Protein AF-A0A2S9FRX9-F1 (afdb_monomer)

Mean predicted aligned error: 2.46 Å

Nearest PDB structures (foldseek):
  6zzs-assembly2_F-2  TM=9.683E-01  e=1.491E-08  Acinetobacter baumannii
  3m1a-assembly1_C  TM=9.583E-01  e=2.239E-08  Streptomyces avermitilis
  2ztu-assembly1_C  TM=9.570E-01  e=1.306E-07  Pseudomonas fragi
  2ztv-assembly1_D  TM=9.557E-01  e=1.306E-07  Pseudomonas fragi
  3s55-assembly2_G  TM=9.560E-01  e=3.865E-07  Mycobacteroides abscessus ATCC 19977

Secondary structure (DSSP, 8-state):
-HHHHHHHHS--SEEEE-------S-GGGS-HHHHHHHHIIIIIHHHHHHHHHHHHHHHHT--EEEE---GGGTS--TT-HHHHHHHHHHHHH-

Solvent-accessible surface area (backbone atoms only — not comparable to full-atom values): 5423 Å² total; per-residue (Å²): 108,59,71,60,45,30,72,73,67,78,47,63,63,66,48,73,44,66,70,65,72,82,57,79,52,57,85,87,72,56,57,69,69,56,56,51,52,42,39,44,44,42,33,53,45,46,53,52,51,48,67,63,45,46,62,62,19,58,76,68,74,50,63,45,81,45,76,66,63,50,74,38,28,80,41,87,41,92,40,22,60,72,39,15,52,29,21,32,53,42,58,75,75,107

Foldseek 3Di:
DQVVCCVVVVAAQEAELPWADFFFADPVPDDPVVLVVRLCGLPVVLVVVCVSRVVRCVVVVHHYYHRDADVLLVDPDHRGNSNSVSRVNVVVVD

Sequence (94 aa):
AVRKAEKHFGGIDVLVNNAGRGWYGSIEGMADADVRAMFDLNFFAVLSVVRAALPGMRARGNGWIINMSSVAGMRGITGFGYYSATKFAVEAVT

pLDDT: mean 96.98, std 1.74, range [90.12, 98.69]

Structure (mmCIF, N/CA/C/O backbone):
data_AF-A0A2S9FRX9-F1
#
_entry.id   AF-A0A2S9FRX9-F1
#
loop_
_atom_site.group_PDB
_atom_site.id
_atom_site.type_symbol
_atom_site.label_atom_id
_atom_site.label_alt_id
_atom_site.label_comp_id
_atom_site.label_asym_id
_atom_site.label_entity_id
_atom_site.label_seq_id
_atom_site.pdbx_PDB_ins_code
_atom_site.Cartn_x
_atom_site.Cartn_y
_atom_site.Cartn_z
_atom_site.occupancy
_atom_site.B_iso_or_equiv
_atom_site.auth_seq_id
_atom_site.auth_comp_id
_atom_site.auth_asym_id
_atom_site.auth_atom_id
_atom_site.pdbx_PDB_model_num
ATOM 1 N N . ALA A 1 1 ? -14.889 -5.469 4.000 1.00 91.38 1 ALA A N 1
ATOM 2 C CA . ALA A 1 1 ? -14.081 -6.204 4.995 1.00 91.38 1 ALA A CA 1
ATOM 3 C C . ALA A 1 1 ? -14.077 -5.507 6.357 1.00 91.38 1 ALA A C 1
ATOM 5 O O . ALA A 1 1 ? -14.614 -6.095 7.283 1.00 91.38 1 ALA A O 1
ATOM 6 N N . VAL A 1 2 ? -13.595 -4.258 6.468 1.00 97.12 2 VAL A N 1
ATOM 7 C CA . VAL A 1 2 ? -13.494 -3.503 7.743 1.00 97.12 2 VAL A CA 1
ATOM 8 C C . VAL A 1 2 ? -14.765 -3.554 8.597 1.00 97.12 2 VAL A C 1
ATOM 10 O O . VAL A 1 2 ? -14.732 -4.142 9.667 1.00 97.12 2 VAL A O 1
ATOM 13 N N . ARG A 1 3 ? -15.917 -3.091 8.083 1.00 96.75 3 ARG A N 1
ATOM 14 C CA . ARG A 1 3 ? -17.191 -3.138 8.834 1.00 96.75 3 ARG A CA 1
ATOM 15 C C . ARG A 1 3 ? -17.564 -4.532 9.350 1.00 96.75 3 ARG A C 1
ATOM 17 O O . ARG A 1 3 ? -18.167 -4.665 10.406 1.00 96.75 3 ARG A O 1
ATOM 24 N N . LYS A 1 4 ? -17.245 -5.581 8.581 1.00 98.00 4 LYS A N 1
ATOM 25 C CA . LYS A 1 4 ? -17.515 -6.969 8.981 1.00 98.00 4 LYS A CA 1
ATOM 26 C C . LYS A 1 4 ? -16.602 -7.377 10.140 1.00 98.00 4 LYS A C 1
ATOM 28 O O . LYS A 1 4 ? -17.088 -8.002 11.072 1.00 98.00 4 LYS A O 1
ATOM 33 N N . ALA A 1 5 ? -15.322 -7.006 10.079 1.00 97.44 5 ALA A N 1
ATOM 34 C CA . ALA A 1 5 ? -14.369 -7.239 11.159 1.00 97.44 5 ALA A CA 1
ATOM 35 C C . ALA A 1 5 ? -14.770 -6.468 12.424 1.00 97.44 5 ALA A C 1
ATOM 37 O O . ALA A 1 5 ? -14.899 -7.078 13.475 1.00 97.44 5 ALA A O 1
ATOM 38 N N . GLU A 1 6 ? -15.094 -5.179 12.314 1.00 97.06 6 GLU A N 1
ATOM 39 C CA . GLU A 1 6 ? -15.542 -4.369 13.455 1.00 97.06 6 GLU A CA 1
ATOM 40 C C . GLU A 1 6 ? -16.818 -4.920 14.095 1.00 97.06 6 GLU A C 1
ATOM 42 O O . GLU A 1 6 ? -16.892 -5.031 15.313 1.00 97.06 6 GLU A O 1
ATOM 47 N N . LYS A 1 7 ? -17.809 -5.334 13.292 1.00 97.44 7 LYS A N 1
ATOM 48 C CA . LYS A 1 7 ? -19.037 -5.951 13.817 1.00 97.44 7 LYS A CA 1
ATOM 49 C C . LYS A 1 7 ? -18.758 -7.259 14.560 1.00 97.44 7 LYS A C 1
ATOM 51 O O . LYS A 1 7 ? -19.463 -7.576 15.510 1.00 97.44 7 LYS A O 1
ATOM 56 N N . HIS A 1 8 ? -17.796 -8.044 14.086 1.00 97.94 8 HIS A N 1
ATOM 57 C CA . HIS A 1 8 ? -17.514 -9.364 14.639 1.00 97.94 8 HIS A CA 1
ATOM 58 C C . HIS A 1 8 ? -16.597 -9.309 15.868 1.00 97.94 8 HIS A C 1
ATOM 60 O O . HIS A 1 8 ? -16.831 -10.037 16.824 1.00 97.94 8 HIS A O 1
ATOM 66 N N . PHE A 1 9 ? -15.586 -8.440 15.850 1.00 97.25 9 PHE A N 1
ATOM 67 C CA . PHE A 1 9 ? -14.547 -8.355 16.880 1.00 97.25 9 PHE A CA 1
ATOM 68 C C . PHE A 1 9 ? -14.705 -7.152 17.824 1.00 97.25 9 PHE A C 1
ATOM 70 O O . PHE A 1 9 ? -13.932 -7.010 18.762 1.00 97.25 9 PHE A O 1
ATOM 77 N N . GLY A 1 10 ? -15.675 -6.262 17.587 1.00 95.00 10 GLY A N 1
ATOM 78 C CA . GLY A 1 10 ? -15.869 -5.034 18.371 1.00 95.00 10 GLY A CA 1
ATOM 79 C C . GLY A 1 10 ? -14.919 -3.887 17.996 1.00 95.00 10 GLY A C 1
ATOM 80 O O . GLY A 1 10 ? -15.051 -2.778 18.510 1.00 95.00 10 GLY A O 1
ATOM 81 N N . GLY A 1 11 ? -13.985 -4.120 17.073 1.00 96.62 11 GLY A N 1
ATOM 82 C CA . GLY A 1 11 ? -13.025 -3.128 16.611 1.00 96.62 11 GLY A CA 1
ATOM 83 C C . GLY A 1 11 ? -11.896 -3.748 15.794 1.00 96.62 11 GLY A C 1
ATOM 84 O O . GLY A 1 11 ? -11.878 -4.949 15.537 1.00 96.62 11 GLY A O 1
ATOM 85 N N . ILE A 1 12 ? -10.965 -2.901 15.361 1.00 98.12 12 ILE A N 1
ATOM 86 C CA . ILE A 1 12 ? -9.688 -3.298 14.756 1.00 98.12 12 ILE A CA 1
ATOM 87 C C . ILE A 1 12 ? -8.603 -2.540 15.510 1.00 98.12 12 ILE A C 1
ATOM 89 O O . ILE A 1 12 ? -8.466 -1.331 15.319 1.00 98.12 12 ILE A O 1
ATOM 93 N N . ASP A 1 13 ? -7.862 -3.227 16.370 1.00 98.25 13 ASP A N 1
ATOM 94 C CA . ASP A 1 13 ? -6.806 -2.602 17.176 1.00 98.25 13 ASP A CA 1
ATOM 95 C C . A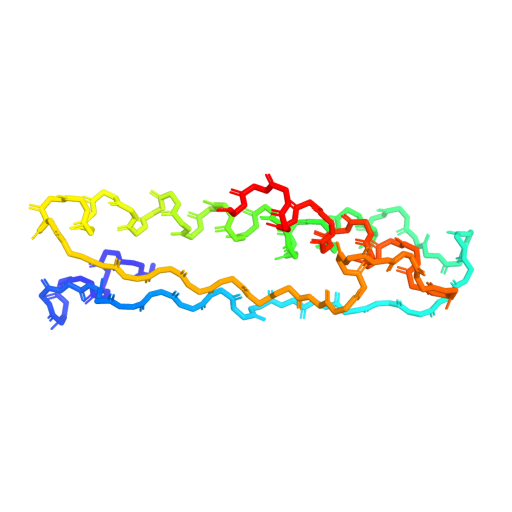SP A 1 13 ? -5.545 -2.327 16.357 1.00 98.25 13 ASP A C 1
ATOM 97 O O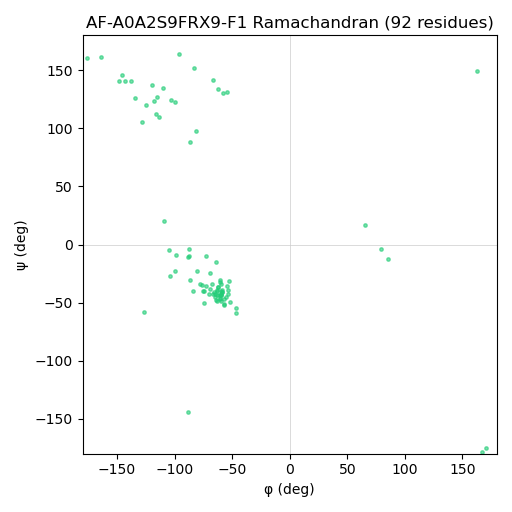 . ASP A 1 13 ? -4.879 -1.313 16.552 1.00 98.25 13 ASP A O 1
ATOM 101 N N . VAL A 1 14 ? -5.239 -3.205 15.400 1.00 98.44 14 VAL A N 1
ATOM 102 C CA . VAL A 1 14 ? -4.065 -3.089 14.534 1.00 98.44 14 VAL A CA 1
ATOM 103 C C . VAL A 1 14 ? -4.466 -3.361 13.090 1.00 98.44 14 VAL A C 1
ATOM 105 O O . VAL A 1 14 ? -5.040 -4.403 12.773 1.00 98.44 14 VAL A O 1
ATOM 108 N N . LEU A 1 15 ? -4.139 -2.428 12.201 1.00 98.50 15 LEU A N 1
ATOM 109 C CA . LEU A 1 15 ? -4.201 -2.611 10.758 1.00 98.50 15 LEU A CA 1
ATOM 110 C C . LEU A 1 15 ? -2.785 -2.821 10.221 1.00 98.50 15 LEU A C 1
ATOM 112 O O . LEU A 1 15 ? -1.930 -1.959 10.397 1.00 98.50 15 LEU A O 1
ATOM 116 N N . VAL A 1 16 ? -2.561 -3.924 9.507 1.00 98.50 16 VAL A N 1
ATOM 117 C CA . VAL A 1 16 ? -1.301 -4.181 8.798 1.00 98.50 16 VAL A CA 1
ATOM 118 C C . VAL A 1 16 ? -1.554 -4.173 7.293 1.00 98.50 16 VAL A C 1
ATOM 120 O O . VAL A 1 16 ? -2.174 -5.087 6.747 1.00 98.50 16 VAL A O 1
ATOM 123 N N . ASN A 1 17 ? -1.055 -3.149 6.605 1.00 98.31 17 ASN A N 1
ATOM 124 C CA . ASN A 1 17 ? -1.087 -3.060 5.150 1.00 98.31 17 ASN A CA 1
ATOM 125 C C . ASN A 1 17 ? 0.138 -3.770 4.566 1.00 98.31 17 ASN A C 1
ATOM 127 O O . ASN A 1 17 ? 1.184 -3.159 4.356 1.00 98.31 17 ASN A O 1
ATOM 131 N N . ASN A 1 18 ? 0.003 -5.077 4.333 1.00 97.88 18 ASN A N 1
ATOM 132 C CA . ASN A 1 18 ? 1.075 -5.926 3.801 1.00 97.88 18 ASN A CA 1
ATOM 133 C C . ASN A 1 18 ? 0.963 -6.212 2.295 1.00 97.88 18 ASN A C 1
ATOM 135 O O . ASN A 1 18 ? 1.954 -6.564 1.661 1.00 97.88 18 ASN A O 1
ATOM 139 N N . ALA A 1 19 ? -0.238 -6.106 1.719 1.00 97.56 19 ALA A N 1
ATOM 140 C CA . ALA A 1 19 ? -0.444 -6.424 0.312 1.00 97.56 19 ALA A CA 1
ATOM 141 C C . ALA A 1 19 ? 0.464 -5.559 -0.577 1.00 97.56 19 ALA A C 1
ATOM 143 O O . ALA A 1 19 ? 0.526 -4.339 -0.428 1.00 97.56 19 ALA A O 1
ATOM 144 N N . GLY A 1 20 ? 1.178 -6.207 -1.491 1.00 96.31 20 GLY A N 1
ATOM 145 C CA . GLY A 1 20 ? 2.087 -5.533 -2.397 1.00 96.31 20 GLY A CA 1
ATOM 146 C C . GLY A 1 20 ? 2.707 -6.498 -3.393 1.00 96.31 20 GLY A C 1
ATOM 147 O O . GLY A 1 20 ? 2.721 -7.713 -3.185 1.00 96.31 20 GLY A O 1
ATOM 148 N N . ARG A 1 21 ? 3.227 -5.950 -4.485 1.00 95.94 21 ARG A N 1
ATOM 149 C CA . ARG A 1 21 ? 3.945 -6.695 -5.515 1.00 95.94 21 ARG A CA 1
ATOM 150 C C . ARG A 1 21 ? 5.17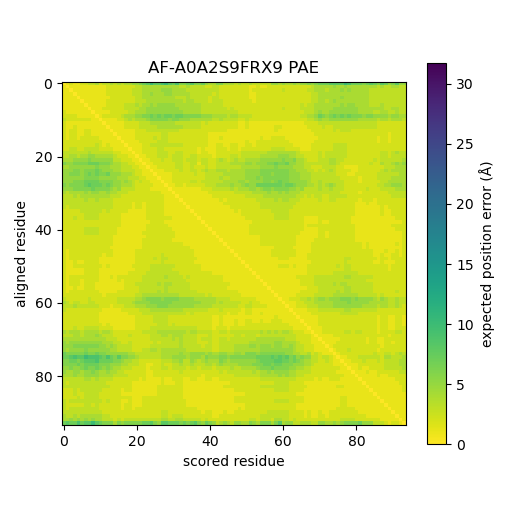0 -5.918 -5.969 1.00 95.94 21 ARG A C 1
ATOM 152 O O . ARG A 1 21 ? 5.133 -4.696 -6.079 1.00 95.94 21 ARG A O 1
ATOM 159 N N . GLY A 1 22 ? 6.254 -6.649 -6.197 1.00 94.38 22 GLY A N 1
ATOM 160 C CA . GLY A 1 22 ? 7.483 -6.119 -6.767 1.00 94.38 22 GLY A CA 1
ATOM 161 C C . GLY A 1 22 ? 7.557 -6.339 -8.271 1.00 94.38 22 GLY A C 1
ATOM 162 O O . GLY A 1 22 ? 6.853 -7.180 -8.835 1.00 94.38 22 GLY A O 1
ATOM 163 N N . TRP A 1 23 ? 8.470 -5.609 -8.892 1.00 94.19 23 TRP A N 1
ATOM 164 C CA . TRP A 1 23 ? 8.896 -5.830 -10.261 1.00 94.19 23 TRP A CA 1
ATOM 165 C C . TRP A 1 23 ? 10.396 -5.545 -10.360 1.00 94.19 23 TRP A C 1
ATOM 167 O O . TRP A 1 23 ? 10.890 -4.621 -9.707 1.00 94.19 23 TRP A O 1
ATOM 177 N N . TYR A 1 24 ? 11.091 -6.371 -11.142 1.00 96.25 24 TYR A N 1
ATOM 178 C CA . TYR A 1 24 ? 12.505 -6.221 -11.455 1.00 96.25 24 TYR A CA 1
ATOM 179 C C . TYR A 1 24 ? 12.687 -6.190 -12.974 1.00 96.25 24 TYR A C 1
ATOM 181 O O . TYR A 1 24 ? 12.326 -7.154 -13.648 1.00 96.25 24 TYR A O 1
ATOM 189 N N . GLY A 1 25 ? 13.242 -5.105 -13.505 1.00 95.88 25 GLY A N 1
ATOM 190 C CA . GLY A 1 25 ? 13.485 -4.942 -14.935 1.00 95.88 25 GLY A CA 1
ATOM 191 C C . GLY A 1 25 ? 13.908 -3.525 -15.322 1.00 95.88 25 GLY A C 1
ATOM 192 O O . GLY A 1 25 ? 14.128 -2.659 -14.471 1.00 95.88 25 GLY A O 1
ATOM 193 N N . SER A 1 26 ? 14.045 -3.294 -16.627 1.00 95.69 26 SER A N 1
ATOM 194 C CA . SER A 1 26 ? 14.284 -1.968 -17.203 1.00 95.69 26 SER A CA 1
ATOM 195 C C . SER A 1 26 ? 12.981 -1.193 -17.368 1.00 95.69 26 SER A C 1
ATOM 197 O O . SER A 1 26 ? 11.922 -1.794 -17.526 1.00 95.69 26 SER A O 1
ATOM 199 N N . ILE A 1 27 ? 13.040 0.140 -17.318 1.00 93.38 27 ILE A N 1
ATOM 200 C CA . ILE A 1 27 ? 11.853 1.013 -17.323 1.00 93.38 27 ILE A CA 1
ATOM 201 C C . ILE A 1 27 ? 10.928 0.706 -18.514 1.00 93.38 27 ILE A C 1
ATOM 203 O O . ILE A 1 27 ? 9.724 0.575 -18.338 1.00 93.38 27 ILE A O 1
ATOM 207 N N . GLU A 1 28 ? 11.475 0.493 -19.705 1.00 96.00 28 GLU A N 1
ATOM 208 C CA . GLU A 1 28 ? 10.729 0.131 -20.915 1.00 96.00 28 GLU A CA 1
ATOM 209 C C . GLU A 1 28 ? 10.185 -1.312 -20.932 1.00 96.00 28 GLU A C 1
ATOM 211 O O . GLU A 1 28 ? 9.402 -1.666 -21.811 1.00 96.00 28 GLU A O 1
ATOM 216 N N . GLY A 1 29 ? 10.591 -2.151 -19.976 1.00 95.62 29 GLY A N 1
ATOM 217 C CA . GLY A 1 29 ? 10.261 -3.576 -19.905 1.00 95.62 29 GLY A CA 1
ATOM 218 C C . GLY A 1 29 ? 8.958 -3.920 -19.176 1.00 95.62 29 GLY A C 1
ATOM 219 O O . GLY A 1 29 ? 8.598 -5.095 -19.117 1.00 95.62 29 GLY A O 1
ATOM 220 N N . MET A 1 30 ? 8.252 -2.942 -18.600 1.00 96.56 30 MET A N 1
ATOM 221 C CA . MET A 1 30 ? 6.946 -3.145 -17.957 1.00 96.56 30 MET A CA 1
ATOM 222 C C . MET A 1 30 ? 5.841 -2.495 -18.789 1.00 96.56 30 MET A C 1
ATOM 224 O O . MET A 1 30 ? 5.974 -1.349 -19.214 1.00 96.56 30 MET A O 1
ATOM 228 N N . ALA A 1 31 ? 4.726 -3.197 -18.997 1.00 97.19 31 ALA A N 1
ATOM 229 C CA . ALA A 1 31 ? 3.568 -2.600 -19.652 1.00 97.19 31 ALA A CA 1
ATOM 230 C C . ALA A 1 31 ? 2.954 -1.501 -18.765 1.00 97.19 31 ALA A C 1
ATOM 232 O O . ALA A 1 31 ? 2.833 -1.682 -17.553 1.00 97.19 31 ALA A O 1
ATOM 233 N N . ASP A 1 32 ? 2.497 -0.392 -19.360 1.00 97.50 32 ASP A N 1
ATOM 234 C CA . ASP A 1 32 ? 1.897 0.740 -18.620 1.00 97.50 32 ASP A CA 1
ATOM 235 C C . ASP A 1 32 ? 0.742 0.297 -17.705 1.00 97.50 32 ASP A C 1
ATOM 237 O O . ASP A 1 32 ? 0.630 0.736 -16.560 1.00 97.50 32 ASP A O 1
ATOM 241 N N . ALA A 1 33 ? -0.082 -0.641 -18.183 1.00 98.19 33 ALA A N 1
ATOM 242 C CA . ALA A 1 33 ? -1.178 -1.209 -17.405 1.00 98.19 33 ALA A CA 1
ATOM 243 C C . ALA A 1 33 ? -0.689 -1.903 -16.121 1.00 98.19 33 ALA A C 1
ATOM 245 O O . ALA A 1 33 ? -1.298 -1.735 -15.064 1.00 98.19 33 ALA A O 1
ATOM 246 N N . ASP A 1 34 ? 0.433 -2.623 -16.185 1.00 97.69 34 ASP A N 1
ATOM 247 C CA . ASP A 1 34 ? 1.006 -3.298 -15.021 1.00 97.69 34 ASP A CA 1
ATOM 248 C C . ASP A 1 34 ? 1.645 -2.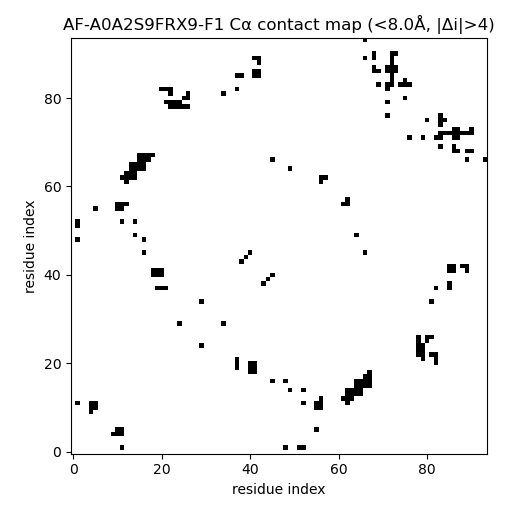291 -14.056 1.00 97.69 34 ASP A C 1
ATOM 250 O O . ASP A 1 34 ? 1.559 -2.465 -12.837 1.00 97.69 34 ASP A O 1
ATOM 254 N N . VAL A 1 35 ? 2.266 -1.220 -14.571 1.00 97.69 35 VAL A N 1
ATOM 255 C CA . VAL A 1 35 ? 2.811 -0.135 -13.735 1.00 97.69 35 VAL A CA 1
ATOM 256 C C . VAL A 1 35 ? 1.686 0.497 -12.915 1.00 97.69 35 VAL A C 1
ATOM 258 O O . VAL A 1 35 ? 1.810 0.627 -11.694 1.00 97.69 35 VAL A O 1
ATOM 261 N N . ARG A 1 36 ? 0.560 0.833 -13.556 1.00 98.31 36 ARG A N 1
ATOM 262 C CA . ARG A 1 36 ? -0.630 1.378 -12.880 1.00 98.31 36 ARG A CA 1
ATOM 263 C C . ARG A 1 36 ? -1.193 0.402 -11.856 1.00 98.31 36 ARG A C 1
ATOM 265 O O . ARG A 1 36 ? -1.391 0.791 -10.710 1.00 98.31 36 ARG A O 1
ATOM 272 N N . ALA A 1 37 ? -1.350 -0.869 -12.226 1.00 98.38 37 ALA A N 1
ATOM 273 C CA . ALA A 1 37 ? -1.832 -1.903 -11.314 1.00 98.38 37 ALA A CA 1
ATOM 274 C C . ALA A 1 37 ? -0.923 -2.066 -10.082 1.00 98.38 37 ALA A C 1
ATOM 276 O O . ALA A 1 37 ? -1.402 -2.328 -8.976 1.00 98.38 37 ALA A O 1
ATOM 277 N N . MET A 1 38 ? 0.390 -1.876 -10.238 1.00 98.06 38 MET A N 1
ATOM 278 C CA . MET A 1 38 ? 1.316 -1.894 -9.109 1.00 98.06 38 MET A CA 1
ATOM 279 C C . MET A 1 38 ? 1.136 -0.679 -8.192 1.00 98.06 38 MET A C 1
ATOM 281 O O . MET A 1 38 ? 1.199 -0.848 -6.977 1.00 98.06 38 MET A O 1
ATOM 285 N N . PHE A 1 39 ? 0.873 0.520 -8.719 1.00 98.56 39 PHE A N 1
ATOM 286 C CA . PHE A 1 39 ? 0.505 1.680 -7.892 1.00 98.56 39 PHE A CA 1
ATOM 287 C C . PHE A 1 39 ? -0.844 1.482 -7.191 1.00 98.56 39 PHE A C 1
ATOM 289 O O . PHE A 1 39 ? -0.968 1.787 -6.000 1.00 98.56 39 PHE A O 1
ATOM 296 N N . ASP A 1 40 ? -1.825 0.919 -7.894 1.00 98.69 40 ASP A N 1
ATOM 297 C CA . ASP A 1 40 ? -3.132 0.581 -7.333 1.00 98.69 40 ASP A CA 1
ATOM 298 C C . ASP A 1 40 ? -2.990 -0.352 -6.131 1.00 98.69 40 ASP A C 1
ATOM 300 O O . ASP A 1 40 ? -3.552 -0.082 -5.069 1.00 98.69 40 ASP A O 1
ATOM 304 N N . LEU A 1 41 ? -2.179 -1.405 -6.254 1.00 98.50 41 LEU A N 1
ATOM 305 C CA . LEU A 1 41 ? -1.949 -2.363 -5.176 1.00 98.50 41 LEU A CA 1
ATOM 306 C C . LEU A 1 41 ? -1.043 -1.815 -4.065 1.00 98.50 41 LEU A C 1
ATOM 308 O O . LEU A 1 41 ? -1.375 -1.932 -2.888 1.00 98.50 41 LEU A O 1
ATOM 312 N N . ASN A 1 42 ? 0.114 -1.252 -4.412 1.00 98.38 42 ASN A N 1
ATOM 313 C CA . ASN A 1 42 ? 1.147 -0.920 -3.429 1.00 98.38 42 ASN A CA 1
ATOM 314 C C . ASN A 1 42 ? 0.875 0.389 -2.682 1.00 98.38 42 ASN A C 1
ATOM 316 O O . ASN A 1 42 ? 1.427 0.564 -1.598 1.00 98.38 42 ASN A O 1
ATOM 320 N N . PHE A 1 43 ? 0.073 1.300 -3.246 1.00 98.50 43 PHE A N 1
ATOM 321 C CA . PHE A 1 43 ? -0.176 2.625 -2.674 1.00 98.50 43 PHE A CA 1
ATOM 322 C C . PHE A 1 43 ? -1.668 2.930 -2.508 1.00 98.50 43 PHE A C 1
ATOM 324 O O . PHE A 1 43 ? -2.129 3.153 -1.386 1.00 98.50 43 PHE A O 1
ATOM 331 N N . PHE A 1 44 ? -2.468 2.904 -3.579 1.00 98.56 44 PHE A N 1
ATOM 332 C CA . PHE A 1 44 ? -3.875 3.319 -3.471 1.00 98.56 44 PHE A CA 1
ATOM 333 C C . PHE A 1 44 ? -4.719 2.360 -2.619 1.00 98.56 44 PHE A C 1
ATOM 335 O O . PHE A 1 44 ? -5.599 2.806 -1.872 1.00 98.56 44 PHE A O 1
ATOM 342 N N . ALA A 1 45 ? -4.433 1.056 -2.649 1.00 98.31 45 ALA A N 1
ATOM 343 C CA . ALA A 1 45 ? -5.074 0.087 -1.766 1.00 98.31 45 ALA A CA 1
ATOM 344 C C . ALA A 1 45 ? -4.744 0.357 -0.289 1.00 98.31 45 ALA A C 1
ATOM 346 O O . ALA A 1 45 ? -5.650 0.305 0.543 1.00 98.31 45 ALA A O 1
ATOM 347 N N . VAL A 1 46 ? -3.498 0.732 0.034 1.00 98.25 46 VAL A N 1
ATOM 348 C CA . VAL A 1 46 ? -3.089 1.128 1.397 1.00 98.25 46 VAL A CA 1
ATOM 349 C C . VAL A 1 46 ? -3.960 2.285 1.884 1.00 98.25 46 VAL A C 1
ATOM 351 O O . VAL A 1 46 ? -4.616 2.173 2.922 1.00 98.25 46 VAL A O 1
ATOM 354 N N . LEU A 1 47 ? -4.069 3.358 1.094 1.00 98.25 47 LEU A N 1
ATOM 355 C CA . LEU A 1 47 ? -4.920 4.506 1.428 1.00 98.25 47 LEU A CA 1
ATOM 356 C C . LEU A 1 47 ? -6.389 4.113 1.598 1.00 98.25 47 LEU A C 1
ATOM 358 O O . LEU A 1 47 ? -7.063 4.592 2.511 1.00 98.25 47 LEU A O 1
ATOM 362 N N . SER A 1 48 ? -6.894 3.234 0.735 1.00 98.38 48 SER A N 1
ATOM 363 C CA . SER A 1 48 ? -8.286 2.782 0.772 1.00 98.38 48 SER A CA 1
ATOM 364 C C . SER A 1 48 ? -8.608 2.039 2.068 1.00 98.38 48 SER A C 1
ATOM 366 O O . SER A 1 48 ? -9.644 2.297 2.686 1.00 98.38 48 SER A O 1
ATOM 368 N N . VAL A 1 49 ? -7.717 1.152 2.519 1.00 98.00 49 VAL A N 1
ATOM 369 C CA . VAL A 1 49 ? -7.922 0.384 3.755 1.00 98.00 49 VAL A CA 1
ATOM 370 C C . VAL A 1 49 ? -7.714 1.260 4.991 1.00 98.00 49 VAL A C 1
ATOM 372 O O . VAL A 1 49 ? -8.530 1.193 5.913 1.00 98.00 49 VAL A O 1
ATOM 375 N N . VAL A 1 50 ? -6.712 2.148 4.989 1.00 98.12 50 VAL A N 1
ATOM 376 C CA . VAL A 1 50 ? -6.517 3.143 6.059 1.00 98.12 50 VAL A CA 1
ATOM 377 C C . VAL A 1 50 ? -7.762 4.009 6.217 1.00 98.12 50 VAL A C 1
ATOM 379 O O . VAL A 1 50 ? -8.313 4.091 7.311 1.00 98.12 50 VAL A O 1
ATOM 382 N N . ARG A 1 51 ? -8.277 4.598 5.132 1.00 98.00 51 ARG A N 1
ATOM 383 C CA . ARG A 1 51 ? -9.489 5.436 5.170 1.00 98.00 51 ARG A CA 1
ATOM 384 C C . ARG A 1 51 ? -10.716 4.679 5.665 1.00 98.00 51 ARG A C 1
ATOM 386 O O . ARG A 1 51 ? -11.591 5.289 6.272 1.00 98.00 51 ARG A O 1
ATOM 393 N N . ALA A 1 52 ? -10.788 3.375 5.410 1.00 98.38 52 ALA A N 1
ATOM 394 C CA . ALA A 1 52 ? -11.883 2.546 5.885 1.00 98.38 52 ALA A CA 1
ATOM 395 C C . ALA A 1 52 ? -11.786 2.236 7.391 1.00 98.38 52 ALA A C 1
ATOM 397 O O . ALA A 1 52 ? -12.818 2.242 8.054 1.00 98.38 52 ALA A O 1
ATOM 398 N N . ALA A 1 53 ? -10.590 1.969 7.928 1.00 98.31 53 ALA A N 1
ATOM 399 C CA . ALA A 1 53 ? -10.385 1.586 9.334 1.00 98.31 53 ALA A CA 1
ATOM 400 C C . ALA A 1 53 ? -10.230 2.779 10.296 1.00 98.31 53 ALA A C 1
ATOM 402 O O . ALA A 1 53 ? -10.623 2.706 11.462 1.00 98.31 53 ALA A O 1
ATOM 403 N N . LEU A 1 54 ? -9.676 3.892 9.811 1.00 97.88 54 LEU A N 1
ATOM 404 C CA . LEU A 1 54 ? -9.320 5.051 10.628 1.00 97.88 54 LEU A CA 1
ATOM 405 C C . LEU A 1 54 ? -10.500 5.673 11.401 1.00 97.88 54 LEU A C 1
ATOM 407 O O . LEU A 1 54 ? -10.289 6.047 12.555 1.00 97.88 54 LEU A O 1
ATOM 411 N N . PRO A 1 55 ? -11.733 5.778 10.856 1.00 97.94 55 PRO A N 1
ATOM 412 C CA . PRO A 1 55 ? -12.867 6.306 11.615 1.00 97.94 55 PRO A CA 1
ATOM 413 C C . PRO A 1 55 ? -13.170 5.496 12.881 1.00 97.94 55 PRO A C 1
ATOM 415 O O . PRO A 1 55 ? -13.366 6.082 13.944 1.00 97.94 55 PRO A O 1
ATOM 418 N N . GLY A 1 56 ? -13.149 4.161 12.788 1.00 98.06 56 GLY A N 1
ATOM 419 C CA . GLY A 1 56 ? -13.392 3.278 13.928 1.00 98.06 56 GLY A CA 1
ATOM 420 C C . GLY A 1 56 ? -12.295 3.381 14.986 1.00 98.06 56 GLY A C 1
ATOM 421 O O . GLY A 1 56 ? -12.596 3.475 16.173 1.00 98.06 56 GLY A O 1
ATOM 422 N N . MET A 1 57 ? -11.026 3.430 14.567 1.00 98.50 57 MET A N 1
ATOM 423 C CA . MET A 1 57 ? -9.891 3.651 15.478 1.00 98.50 57 MET A CA 1
ATOM 424 C C . MET A 1 57 ? -9.992 5.005 16.196 1.00 98.50 57 MET A C 1
ATOM 426 O O . MET A 1 57 ? -9.864 5.073 17.417 1.00 98.50 57 MET A O 1
ATOM 430 N N . ARG A 1 58 ? -10.304 6.083 15.460 1.00 98.19 58 ARG A N 1
ATOM 431 C CA . ARG A 1 58 ? -10.484 7.430 16.028 1.00 98.19 58 ARG A CA 1
ATOM 432 C C . ARG A 1 58 ? -11.628 7.494 17.033 1.00 98.19 58 ARG A C 1
ATOM 434 O O . ARG A 1 58 ? -11.446 8.078 18.093 1.00 98.19 58 ARG A O 1
ATOM 441 N N . ALA A 1 59 ? -12.771 6.877 16.734 1.00 97.69 59 ALA A N 1
ATOM 442 C CA . ALA A 1 59 ? -13.920 6.852 17.641 1.00 97.69 59 ALA A CA 1
ATOM 443 C C . ALA A 1 59 ? -13.600 6.175 18.985 1.00 97.69 59 ALA A C 1
ATOM 445 O O . ALA A 1 59 ? -14.139 6.569 20.014 1.00 97.69 59 ALA A O 1
ATOM 446 N N . ARG A 1 60 ? -12.706 5.178 18.982 1.00 96.44 60 ARG A N 1
ATOM 447 C CA . ARG A 1 60 ? -12.243 4.489 20.196 1.00 96.44 60 ARG A CA 1
ATOM 448 C C . ARG A 1 60 ? -11.048 5.168 20.873 1.00 96.44 60 ARG A C 1
ATOM 450 O O . ARG A 1 60 ? -10.672 4.756 21.964 1.00 96.44 60 ARG A O 1
ATOM 457 N N . GLY A 1 61 ? -10.423 6.155 20.229 1.00 97.69 61 GLY A N 1
ATOM 458 C CA . GLY A 1 61 ? -9.192 6.787 20.712 1.00 97.69 61 GLY A CA 1
ATOM 459 C C . GLY A 1 61 ? -7.974 5.853 20.749 1.00 97.69 61 GLY A C 1
ATOM 460 O O . GLY A 1 61 ? -6.999 6.171 21.421 1.00 97.69 61 GLY A O 1
ATOM 461 N N . ASN A 1 62 ? -8.020 4.708 20.057 1.00 97.44 62 ASN A N 1
ATOM 462 C CA . ASN A 1 62 ? -6.950 3.710 20.048 1.00 97.44 62 ASN A CA 1
ATOM 463 C C . ASN A 1 62 ? -6.880 2.974 18.699 1.00 97.44 62 ASN A C 1
ATOM 465 O O . ASN A 1 62 ? -7.909 2.621 18.111 1.00 97.44 62 ASN A O 1
ATOM 469 N N . GLY A 1 63 ? -5.662 2.710 18.234 1.00 97.88 63 GLY A N 1
ATOM 470 C CA . GLY A 1 63 ? -5.394 1.915 17.042 1.00 97.88 63 GLY A CA 1
ATOM 471 C C . GLY A 1 63 ? -3.983 2.123 16.500 1.00 97.88 63 GLY A C 1
ATOM 472 O O . GLY A 1 63 ? -3.423 3.211 16.610 1.00 97.88 63 GLY A O 1
ATOM 473 N N . TRP A 1 64 ? -3.432 1.085 15.877 1.00 98.50 64 TRP A N 1
ATOM 474 C CA . TRP A 1 64 ? -2.120 1.110 15.230 1.00 98.50 64 TRP A CA 1
ATOM 475 C C . TRP A 1 64 ? -2.256 0.800 13.74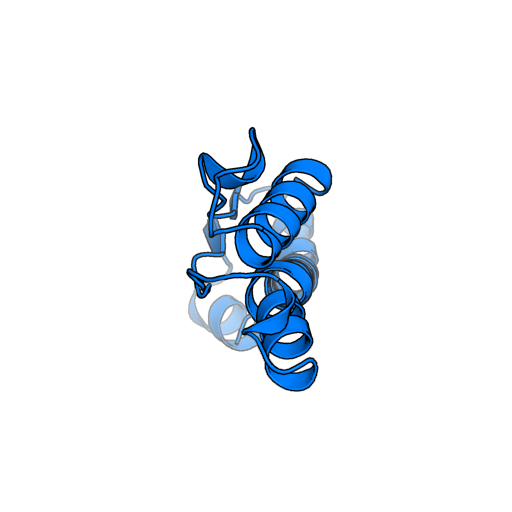3 1.00 98.50 64 TRP A C 1
ATOM 477 O O . TRP A 1 64 ? -2.983 -0.116 13.356 1.00 98.50 64 TRP A O 1
ATOM 487 N N . ILE A 1 65 ? -1.541 1.545 12.902 1.00 98.50 65 ILE A N 1
ATOM 488 C CA . ILE A 1 65 ? -1.450 1.289 11.462 1.00 98.50 65 ILE A CA 1
ATOM 489 C C . ILE A 1 65 ? 0.007 0.987 11.134 1.00 98.50 65 ILE A C 1
ATOM 491 O O . ILE A 1 65 ? 0.890 1.793 11.410 1.00 98.50 65 ILE A O 1
ATOM 495 N N . ILE A 1 66 ? 0.245 -0.178 10.542 1.00 98.44 66 ILE A N 1
ATOM 496 C CA . ILE A 1 66 ? 1.561 -0.647 10.122 1.00 98.44 66 ILE A CA 1
ATOM 497 C C . ILE A 1 66 ? 1.537 -0.787 8.601 1.00 98.44 66 ILE A C 1
ATOM 499 O O . ILE A 1 66 ? 0.844 -1.651 8.059 1.00 98.44 66 ILE A O 1
ATOM 503 N N . ASN A 1 67 ? 2.299 0.056 7.908 1.00 98.12 67 ASN A N 1
ATOM 504 C CA . ASN A 1 67 ? 2.430 0.012 6.454 1.00 98.12 67 ASN A CA 1
ATOM 505 C C . ASN A 1 67 ? 3.720 -0.711 6.071 1.00 98.12 67 ASN A C 1
ATOM 507 O O . ASN A 1 67 ? 4.811 -0.310 6.473 1.00 98.12 67 ASN A O 1
ATOM 511 N N . MET A 1 68 ? 3.611 -1.784 5.286 1.00 97.19 68 MET A N 1
ATOM 512 C CA . MET A 1 68 ? 4.787 -2.513 4.815 1.00 97.19 68 MET A CA 1
ATOM 513 C C . MET A 1 68 ? 5.397 -1.814 3.610 1.00 97.19 68 MET A C 1
ATOM 515 O O . MET A 1 68 ? 4.963 -1.974 2.464 1.00 97.19 68 MET A O 1
ATOM 519 N N . SER A 1 69 ? 6.425 -1.023 3.895 1.00 94.44 69 SER A N 1
ATOM 520 C CA . SER A 1 69 ? 7.257 -0.378 2.893 1.00 94.44 69 SER A CA 1
ATOM 521 C C . SER A 1 69 ? 8.429 -1.285 2.473 1.00 94.44 69 SER A C 1
ATOM 523 O O . SER A 1 69 ? 8.269 -2.499 2.333 1.00 94.44 69 SER A O 1
ATOM 525 N N . SER A 1 70 ? 9.600 -0.720 2.189 1.00 95.62 70 SER A N 1
ATOM 526 C CA . SER A 1 70 ? 10.810 -1.424 1.785 1.00 95.62 70 SER A CA 1
ATOM 527 C C . SER A 1 70 ? 12.029 -0.515 1.938 1.00 95.62 70 SER A C 1
ATOM 529 O O . SER A 1 70 ? 11.910 0.702 1.858 1.00 95.62 70 SER A O 1
ATOM 531 N N . VAL A 1 71 ? 13.234 -1.094 1.988 1.00 95.62 71 VAL A N 1
ATOM 532 C CA . VAL A 1 71 ? 14.482 -0.343 1.736 1.00 95.62 71 VAL A CA 1
ATOM 533 C C . VAL A 1 71 ? 14.416 0.410 0.398 1.00 95.62 71 VAL A C 1
ATOM 535 O O . VAL A 1 71 ? 14.961 1.505 0.270 1.00 95.62 71 VAL A O 1
ATOM 538 N N . ALA A 1 72 ? 13.685 -0.141 -0.577 1.00 94.62 72 ALA A N 1
ATOM 539 C CA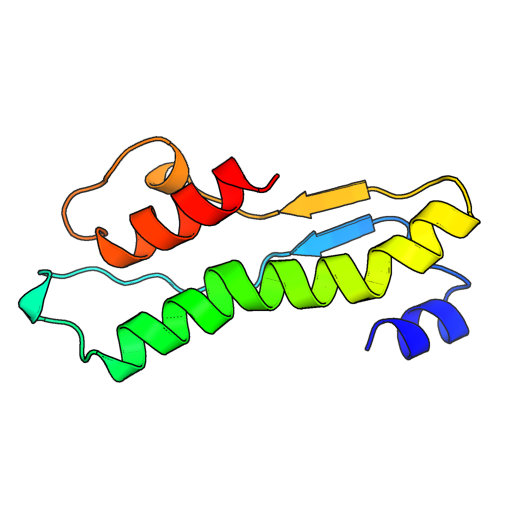 . ALA A 1 72 ? 13.401 0.489 -1.863 1.00 94.62 72 ALA A CA 1
ATOM 540 C C . ALA A 1 72 ? 12.557 1.778 -1.766 1.00 94.62 72 ALA A C 1
ATOM 542 O O . ALA A 1 72 ? 12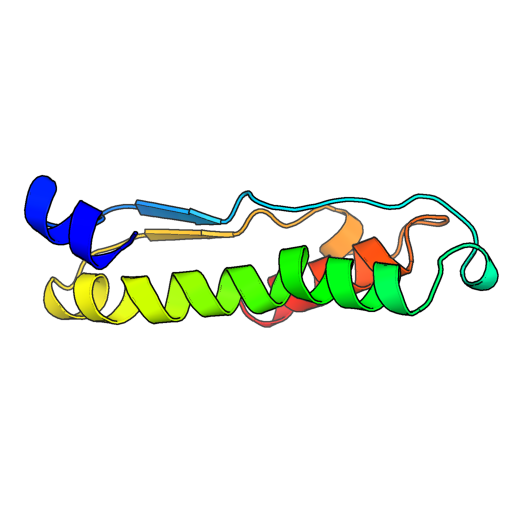.489 2.504 -2.752 1.00 94.62 72 ALA A O 1
ATOM 543 N N . GLY A 1 73 ? 11.917 2.048 -0.620 1.00 93.94 73 GLY A N 1
ATOM 544 C CA . GLY A 1 73 ? 11.202 3.291 -0.309 1.00 93.94 73 GLY A CA 1
ATOM 545 C C . GLY A 1 73 ? 12.080 4.382 0.312 1.00 93.94 73 GLY A C 1
ATOM 546 O O . GLY A 1 73 ? 11.652 5.525 0.392 1.00 93.94 73 GLY A O 1
ATOM 547 N N . MET A 1 74 ? 13.313 4.050 0.710 1.00 95.06 74 MET A N 1
ATOM 548 C CA . MET A 1 74 ? 14.294 5.008 1.243 1.00 95.06 74 MET A CA 1
ATOM 549 C C . MET A 1 74 ? 15.384 5.363 0.228 1.00 95.06 74 MET A C 1
ATOM 551 O O . MET A 1 74 ? 15.981 6.435 0.289 1.00 95.06 74 MET A O 1
ATOM 555 N N . ARG A 1 75 ? 15.672 4.458 -0.713 1.00 95.00 75 ARG A N 1
ATOM 556 C CA . ARG A 1 75 ? 16.611 4.690 -1.816 1.00 95.00 75 ARG A CA 1
ATOM 557 C C . ARG A 1 75 ? 16.159 3.967 -3.077 1.00 95.00 75 ARG A C 1
ATOM 559 O O . ARG A 1 75 ? 15.627 2.860 -3.002 1.00 95.00 75 ARG A O 1
ATOM 566 N N . GLY A 1 76 ? 16.413 4.572 -4.234 1.00 90.81 76 GLY A N 1
ATOM 567 C CA . GLY A 1 76 ? 16.233 3.893 -5.514 1.00 90.81 76 GLY A CA 1
ATOM 568 C C . GLY A 1 76 ? 17.165 2.684 -5.614 1.00 90.81 76 GLY A C 1
ATOM 569 O O . GLY A 1 76 ? 18.345 2.779 -5.274 1.00 90.81 76 GLY A O 1
ATOM 570 N N . ILE A 1 77 ? 16.637 1.545 -6.061 1.00 93.62 77 ILE A N 1
ATOM 571 C CA . ILE A 1 77 ? 17.419 0.329 -6.310 1.00 93.62 77 ILE A CA 1
ATOM 572 C C . ILE A 1 77 ? 17.356 0.027 -7.806 1.00 93.62 77 ILE A C 1
ATOM 574 O O . ILE A 1 77 ? 16.269 -0.053 -8.381 1.00 93.62 77 ILE A O 1
ATOM 578 N N . THR A 1 78 ? 18.516 -0.141 -8.442 1.00 94.62 78 THR A N 1
ATOM 579 C CA . THR A 1 78 ? 18.609 -0.469 -9.871 1.00 94.62 78 THR A CA 1
ATOM 580 C C . THR A 1 78 ? 17.790 -1.717 -10.194 1.00 94.62 78 THR A C 1
ATOM 582 O O . THR A 1 78 ? 17.881 -2.729 -9.500 1.00 94.62 78 THR A O 1
ATOM 585 N N . GLY A 1 79 ? 16.970 -1.628 -11.241 1.00 95.31 79 GLY A N 1
ATOM 586 C CA . GLY A 1 79 ? 16.033 -2.678 -11.640 1.00 95.31 79 GLY A CA 1
ATOM 587 C C . GLY A 1 79 ? 14.684 -2.640 -10.916 1.00 95.31 79 GLY A C 1
ATOM 588 O O . GLY A 1 79 ? 13.748 -3.263 -11.384 1.00 95.31 79 GLY A O 1
ATOM 589 N N . PHE A 1 80 ? 14.524 -1.875 -9.832 1.00 96.50 80 PHE A 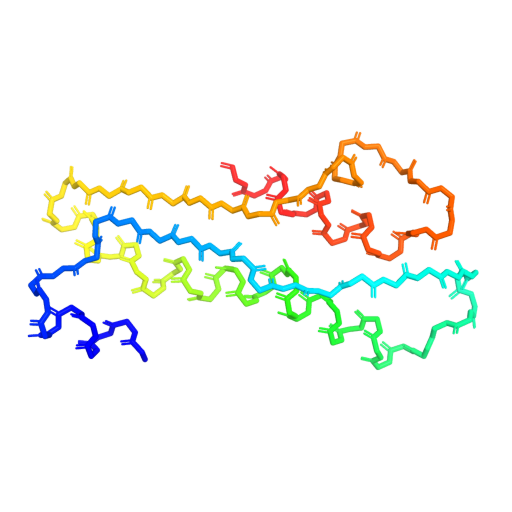N 1
ATOM 590 C CA . PHE A 1 80 ? 13.267 -1.779 -9.076 1.00 96.50 80 PHE A CA 1
ATOM 591 C C . PHE A 1 80 ? 12.562 -0.42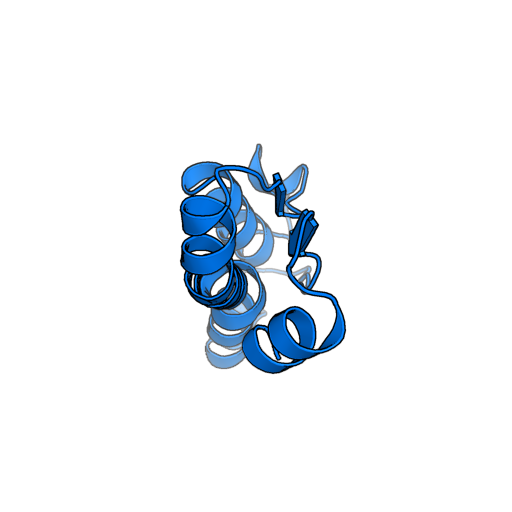7 -9.240 1.00 96.50 80 PHE A C 1
ATOM 593 O O . PHE A 1 80 ? 11.737 -0.081 -8.405 1.00 96.50 80 PHE A O 1
ATOM 600 N N . GLY A 1 81 ? 12.856 0.355 -10.286 1.00 96.19 81 GLY A N 1
ATOM 601 C CA . GLY A 1 81 ? 12.431 1.761 -10.408 1.00 96.19 81 GLY A CA 1
ATOM 602 C C . GLY A 1 81 ? 10.956 2.022 -10.069 1.00 96.19 81 GLY A C 1
ATOM 603 O O . GLY A 1 81 ? 10.661 2.805 -9.166 1.00 96.19 81 GLY A O 1
ATOM 604 N N . TYR A 1 82 ? 10.031 1.310 -10.722 1.00 97.25 82 TYR A N 1
ATOM 605 C CA . TYR A 1 82 ? 8.597 1.448 -10.449 1.00 97.25 82 TYR A CA 1
ATOM 606 C C . TYR A 1 82 ? 8.213 0.991 -9.035 1.00 97.25 82 TYR A C 1
ATOM 608 O O . TYR A 1 82 ? 7.454 1.672 -8.350 1.00 97.25 82 TYR A O 1
ATOM 616 N N . TYR A 1 83 ? 8.761 -0.131 -8.563 1.00 97.56 83 TYR A N 1
ATOM 617 C CA . TYR A 1 83 ? 8.496 -0.623 -7.211 1.00 97.56 83 TYR A CA 1
ATOM 618 C C . TYR A 1 83 ? 8.997 0.363 -6.147 1.00 97.56 83 TYR A C 1
ATOM 620 O O . TYR A 1 83 ? 8.233 0.739 -5.256 1.00 97.56 83 TYR A O 1
ATOM 628 N N . SER A 1 84 ? 10.238 0.840 -6.279 1.00 97.62 84 SER A N 1
ATOM 629 C CA . SER A 1 84 ? 10.819 1.900 -5.455 1.00 97.62 84 SER A CA 1
ATOM 630 C C . SER A 1 84 ? 9.905 3.118 -5.424 1.00 97.62 84 SER A C 1
ATOM 632 O O . SER A 1 84 ? 9.540 3.553 -4.338 1.00 97.62 84 SER A O 1
ATOM 634 N N . ALA A 1 85 ? 9.442 3.607 -6.578 1.00 97.31 85 ALA A N 1
ATOM 635 C CA . ALA A 1 85 ? 8.531 4.749 -6.636 1.00 97.31 85 ALA A CA 1
ATOM 636 C C . ALA A 1 85 ? 7.256 4.524 -5.800 1.00 97.31 85 ALA A C 1
ATOM 638 O O . ALA A 1 85 ? 6.885 5.390 -5.008 1.00 97.31 85 ALA A O 1
ATOM 639 N N . THR A 1 86 ? 6.628 3.343 -5.892 1.00 98.06 86 THR A N 1
ATOM 640 C CA . THR A 1 86 ? 5.454 3.034 -5.052 1.00 98.06 86 THR A CA 1
ATOM 641 C C . THR A 1 86 ? 5.775 3.022 -3.558 1.00 98.06 86 THR A C 1
ATOM 643 O O . THR A 1 86 ? 4.958 3.463 -2.755 1.00 98.06 86 THR A O 1
ATOM 646 N N . LYS A 1 87 ? 6.960 2.543 -3.159 1.00 97.81 87 LYS A N 1
ATOM 647 C CA . LYS A 1 87 ? 7.353 2.463 -1.746 1.00 97.81 87 LYS A CA 1
ATOM 648 C C . LYS A 1 87 ? 7.787 3.812 -1.182 1.00 97.81 87 LYS A C 1
ATOM 650 O O . LYS A 1 87 ? 7.428 4.107 -0.052 1.00 97.81 87 LYS A O 1
ATOM 655 N N . PHE A 1 88 ? 8.419 4.670 -1.981 1.00 98.19 88 PHE A N 1
ATOM 656 C CA . PHE A 1 88 ? 8.633 6.076 -1.625 1.00 98.19 88 PHE A CA 1
ATOM 657 C C . PHE A 1 88 ? 7.305 6.797 -1.376 1.00 98.19 88 PHE A C 1
ATOM 659 O O . PHE A 1 88 ? 7.191 7.555 -0.420 1.00 98.19 88 PHE A O 1
ATOM 666 N N . ALA A 1 89 ? 6.281 6.536 -2.196 1.00 98.19 89 ALA A N 1
ATOM 667 C CA . ALA A 1 89 ? 4.955 7.108 -1.974 1.00 98.19 89 ALA A CA 1
ATOM 668 C C . ALA A 1 89 ? 4.333 6.634 -0.646 1.00 98.19 89 ALA A C 1
ATOM 670 O O . ALA A 1 89 ? 3.721 7.434 0.058 1.00 98.19 89 ALA A O 1
ATOM 671 N N . VAL A 1 90 ? 4.517 5.358 -0.278 1.00 98.00 90 VAL A N 1
ATOM 672 C CA . VAL A 1 90 ? 4.074 4.823 1.023 1.00 98.00 90 VAL A CA 1
ATOM 673 C C . VAL A 1 90 ? 4.822 5.475 2.190 1.00 98.00 90 VAL A C 1
ATOM 675 O O . VAL A 1 90 ? 4.166 5.873 3.149 1.00 98.00 90 VAL A O 1
ATOM 678 N N . GLU A 1 91 ? 6.149 5.618 2.113 1.00 97.25 91 GLU A N 1
ATOM 679 C CA . GLU A 1 91 ? 6.933 6.326 3.142 1.00 97.25 91 GLU A CA 1
ATOM 680 C C . GLU A 1 91 ? 6.483 7.782 3.289 1.00 97.25 91 GLU A C 1
ATOM 682 O O . GLU A 1 91 ? 6.316 8.268 4.396 1.00 97.25 91 GLU A O 1
ATOM 687 N N . ALA A 1 92 ? 6.237 8.482 2.179 1.00 97.25 92 ALA A N 1
ATOM 688 C CA . ALA A 1 92 ? 5.892 9.902 2.210 1.00 97.25 92 ALA A CA 1
ATOM 689 C C . ALA A 1 92 ? 4.501 10.201 2.799 1.00 97.25 92 ALA A C 1
ATOM 691 O O . ALA A 1 92 ? 4.257 11.326 3.233 1.00 97.25 92 ALA A O 1
ATOM 692 N N . VAL A 1 93 ? 3.571 9.240 2.763 1.00 95.81 93 VAL A N 1
ATOM 693 C CA . VAL A 1 93 ? 2.195 9.419 3.264 1.00 95.81 93 VAL A CA 1
ATOM 694 C C . VAL A 1 93 ? 1.981 8.864 4.677 1.00 95.81 93 VAL A C 1
ATOM 696 O O . VAL A 1 93 ? 0.898 9.053 5.237 1.00 95.81 93 VAL A O 1
ATOM 699 N N . THR A 1 94 ? 2.962 8.136 5.212 1.00 90.12 94 THR A N 1
ATOM 700 C CA . THR A 1 94 ? 2.914 7.524 6.549 1.00 90.12 94 THR A CA 1
ATOM 701 C C . THR A 1 94 ? 3.557 8.452 7.569 1.00 90.12 94 THR A C 1
ATOM 703 O O . THR A 1 94 ? 2.975 8.568 8.670 1.00 90.12 94 THR A O 1
#

Radius of gyration: 15.39 Å; Cα contacts (8 Å, |Δi|>4): 119; chains: 1; bounding box: 38×19×42 Å